Protein AF-A0A9R1VCV8-F1 (afdb_monomer)

Structure (mmCIF, N/CA/C/O backbone):
data_AF-A0A9R1VCV8-F1
#
_entry.id   AF-A0A9R1VCV8-F1
#
loop_
_atom_site.group_PDB
_atom_site.id
_atom_site.type_symbol
_atom_site.label_atom_id
_atom_site.label_alt_id
_atom_site.label_comp_id
_atom_site.label_asym_id
_atom_site.label_entity_id
_atom_site.label_seq_id
_atom_site.pdbx_PDB_ins_code
_atom_site.Cartn_x
_atom_site.Cartn_y
_atom_site.Cartn_z
_atom_site.occupancy
_atom_site.B_iso_or_equiv
_atom_site.auth_seq_id
_atom_site.auth_comp_id
_atom_site.auth_asym_id
_atom_site.auth_atom_id
_atom_site.pdbx_PDB_model_num
ATOM 1 N N . MET A 1 1 ? 5.427 50.989 7.960 1.00 38.41 1 MET A N 1
ATOM 2 C CA . MET A 1 1 ? 4.981 50.432 6.664 1.00 38.41 1 MET A CA 1
ATOM 3 C C . MET A 1 1 ? 5.977 49.372 6.230 1.00 38.41 1 MET A C 1
ATOM 5 O O . MET A 1 1 ? 7.083 49.727 5.855 1.00 38.41 1 MET A O 1
ATOM 9 N N . ALA A 1 2 ? 5.626 48.092 6.365 1.00 37.81 2 ALA A N 1
ATOM 10 C CA . ALA A 1 2 ? 6.413 46.984 5.818 1.00 37.81 2 ALA A CA 1
ATOM 11 C C . ALA A 1 2 ? 5.822 46.584 4.452 1.00 37.81 2 ALA A C 1
ATOM 13 O O . ALA A 1 2 ? 4.600 46.671 4.292 1.00 37.81 2 ALA A O 1
ATOM 14 N N . PRO A 1 3 ? 6.648 46.201 3.463 1.00 40.69 3 PRO A N 1
ATOM 15 C CA . PRO A 1 3 ? 6.182 45.957 2.110 1.00 40.69 3 PRO A CA 1
ATOM 16 C C . PRO A 1 3 ? 5.382 44.653 2.054 1.00 40.69 3 PRO A C 1
ATOM 18 O O . PRO A 1 3 ? 5.831 43.588 2.472 1.00 40.69 3 PRO A O 1
ATOM 21 N N . ILE A 1 4 ? 4.173 44.777 1.523 1.00 43.59 4 ILE A N 1
ATOM 22 C CA . ILE A 1 4 ? 3.282 43.699 1.097 1.00 43.59 4 ILE A CA 1
ATOM 23 C C . 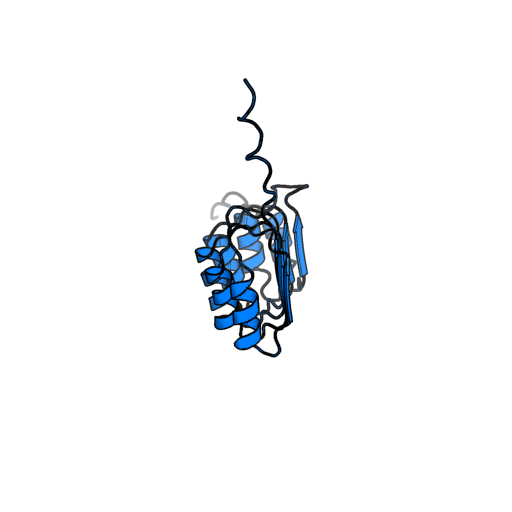ILE A 1 4 ? 3.983 42.938 -0.036 1.00 43.59 4 ILE A C 1
ATOM 25 O O . ILE A 1 4 ? 3.984 43.376 -1.185 1.00 43.59 4 ILE A O 1
ATOM 29 N N . GLY A 1 5 ? 4.641 41.830 0.313 1.00 41.41 5 GLY A N 1
ATOM 30 C CA . GLY A 1 5 ? 5.190 40.873 -0.649 1.00 41.41 5 GLY A CA 1
ATOM 31 C C . GLY A 1 5 ? 4.084 40.258 -1.518 1.00 41.41 5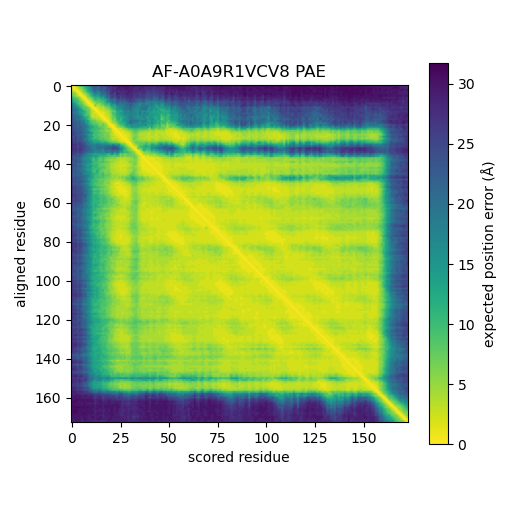 GLY A C 1
ATOM 32 O O . GLY A 1 5 ? 2.909 40.309 -1.140 1.00 41.41 5 GLY A O 1
ATOM 33 N N . PRO A 1 6 ? 4.433 39.698 -2.691 1.00 42.38 6 PRO A N 1
ATOM 34 C CA . PRO A 1 6 ? 3.457 39.252 -3.674 1.00 42.38 6 PRO A CA 1
ATOM 35 C C . PRO A 1 6 ? 2.526 38.229 -3.028 1.00 42.38 6 PRO A C 1
ATOM 37 O O . PRO A 1 6 ? 2.965 37.269 -2.395 1.00 42.38 6 PRO A O 1
ATOM 40 N N . SER A 1 7 ? 1.229 38.483 -3.163 1.00 51.28 7 SER A N 1
ATOM 41 C CA . SER A 1 7 ? 0.148 37.642 -2.671 1.00 51.28 7 SER A CA 1
ATOM 42 C C . SER A 1 7 ? 0.271 36.249 -3.284 1.00 51.28 7 SER A C 1
ATOM 44 O O . SER A 1 7 ? -0.194 35.985 -4.391 1.00 51.28 7 SER A O 1
ATOM 46 N N . TYR A 1 8 ? 0.933 35.354 -2.554 1.00 47.19 8 TYR A N 1
ATOM 47 C CA . TYR A 1 8 ? 1.049 33.942 -2.881 1.00 47.19 8 TYR A CA 1
ATOM 48 C C . TYR A 1 8 ? -0.352 33.337 -2.742 1.00 47.19 8 TYR A C 1
ATOM 50 O O . TYR A 1 8 ? -0.728 32.849 -1.681 1.00 47.19 8 TYR A O 1
ATOM 58 N N . ARG A 1 9 ? -1.186 33.449 -3.784 1.00 48.22 9 ARG A N 1
ATOM 59 C CA . ARG A 1 9 ? -2.422 32.668 -3.865 1.00 48.22 9 ARG A CA 1
ATOM 60 C C . ARG A 1 9 ? -1.984 31.210 -3.982 1.00 48.22 9 ARG A C 1
ATOM 62 O O . ARG A 1 9 ? -1.365 30.872 -4.994 1.00 48.22 9 ARG A O 1
ATOM 69 N N . PRO A 1 10 ? -2.258 30.352 -2.985 1.00 47.28 10 PRO A N 1
ATOM 70 C CA . PRO A 1 10 ? -1.931 28.943 -3.102 1.00 47.28 10 PRO A CA 1
ATOM 71 C C . PRO A 1 10 ? -2.639 28.375 -4.342 1.00 47.28 10 PRO A C 1
ATOM 73 O O . PRO A 1 10 ? -3.756 28.813 -4.649 1.00 47.28 10 PRO A O 1
ATOM 76 N N . PRO A 1 11 ? -2.034 27.417 -5.068 1.00 53.28 11 PRO A N 1
ATOM 77 C CA . PRO A 1 11 ? -2.712 26.735 -6.163 1.00 53.28 11 PRO A CA 1
ATOM 78 C C . PRO A 1 11 ? -4.079 26.237 -5.685 1.00 53.28 11 PRO A C 1
ATOM 80 O O . PRO A 1 11 ? -4.204 25.814 -4.536 1.00 53.28 11 PRO A O 1
ATOM 83 N N . LEU A 1 12 ? -5.099 26.256 -6.550 1.00 54.69 12 LEU A N 1
ATOM 84 C CA . LEU A 1 12 ? -6.482 25.902 -6.190 1.00 54.69 12 LEU A CA 1
ATOM 85 C C . LEU A 1 12 ? -6.570 24.576 -5.405 1.00 54.69 12 LEU A C 1
ATOM 87 O O . LEU A 1 12 ? -7.409 24.445 -4.525 1.00 54.69 12 LEU A O 1
ATOM 91 N N . VAL A 1 13 ? -5.660 23.629 -5.677 1.00 53.34 13 VAL A N 1
ATOM 92 C CA . VAL A 1 13 ? -5.546 22.334 -4.986 1.00 53.34 13 VAL A CA 1
ATOM 93 C C . VAL A 1 13 ? -5.200 22.453 -3.493 1.00 53.34 13 VAL A C 1
ATOM 95 O O . VAL A 1 13 ? -5.686 21.650 -2.705 1.00 53.34 13 VAL A O 1
ATOM 98 N N . VAL A 1 14 ? -4.414 23.457 -3.090 1.00 55.00 14 VAL A N 1
ATOM 99 C CA . VAL A 1 14 ? -4.031 23.719 -1.691 1.00 55.00 14 VAL A CA 1
ATOM 100 C C . VAL A 1 14 ? -5.195 24.359 -0.938 1.00 55.00 14 VAL A C 1
ATOM 102 O O . VAL A 1 14 ? -5.549 23.892 0.137 1.00 55.00 14 VAL A O 1
ATOM 105 N N . ALA A 1 15 ? -5.867 25.347 -1.538 1.00 54.25 15 ALA A N 1
ATOM 106 C CA . ALA A 1 15 ? -7.051 25.978 -0.942 1.00 54.25 15 ALA A CA 1
ATOM 107 C C . ALA A 1 15 ? -8.227 24.990 -0.787 1.00 54.25 15 ALA A C 1
ATOM 109 O O . ALA A 1 15 ? -8.966 25.024 0.199 1.00 54.25 15 ALA A O 1
ATOM 110 N N . ILE A 1 16 ? -8.362 24.077 -1.756 1.00 57.59 16 ILE A N 1
ATOM 111 C CA . ILE A 1 16 ? -9.222 22.892 -1.699 1.00 57.59 16 ILE A CA 1
ATOM 112 C C . ILE A 1 16 ? -8.775 22.039 -0.504 1.00 57.59 16 ILE A C 1
ATOM 114 O O . ILE A 1 16 ? -9.558 21.907 0.432 1.00 57.59 16 ILE A O 1
ATOM 118 N N . ALA A 1 17 ? -7.522 21.562 -0.457 1.00 56.91 17 ALA A N 1
ATOM 119 C CA . ALA A 1 17 ? -6.978 20.720 0.622 1.00 56.91 17 ALA A CA 1
ATOM 120 C C . ALA A 1 17 ? -7.214 21.283 2.040 1.00 56.91 17 ALA A C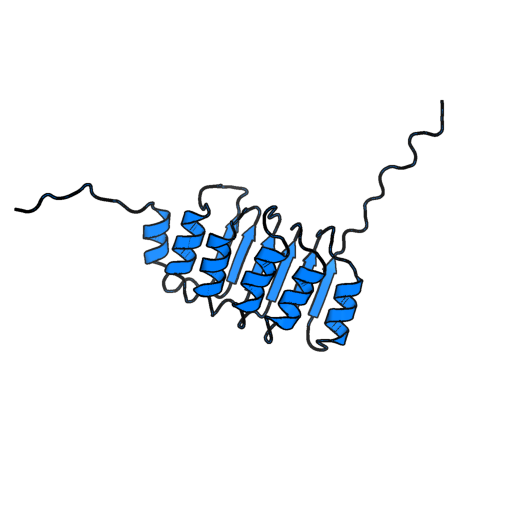 1
ATOM 122 O O . ALA A 1 17 ? -7.597 20.530 2.935 1.00 56.91 17 ALA A O 1
ATOM 123 N N . GLU A 1 18 ? -7.079 22.595 2.240 1.00 56.81 18 GLU A N 1
ATOM 124 C CA . GLU A 1 18 ? -7.323 23.267 3.525 1.00 56.81 18 GLU A CA 1
ATOM 125 C C . GLU A 1 18 ? -8.773 23.138 4.036 1.00 56.81 18 GLU A C 1
ATOM 127 O O . GLU A 1 18 ? -9.005 23.134 5.250 1.00 56.81 18 GLU A O 1
ATOM 132 N N . HIS A 1 19 ? -9.746 22.955 3.136 1.00 55.38 19 HIS A N 1
ATOM 133 C CA . HIS A 1 19 ? -11.162 22.748 3.463 1.00 55.38 19 HIS A CA 1
ATOM 134 C C . HIS A 1 19 ? -11.541 21.263 3.658 1.00 55.38 19 HIS A C 1
ATOM 136 O O . HIS A 1 19 ? -12.653 20.961 4.092 1.00 55.38 19 HIS A O 1
ATOM 142 N N . TYR A 1 20 ? -10.620 20.318 3.426 1.00 59.78 20 TYR A N 1
ATOM 143 C CA . TYR A 1 20 ? -10.860 18.865 3.493 1.00 59.78 20 TYR A CA 1
ATOM 144 C C . TYR A 1 20 ? -10.488 18.213 4.834 1.00 59.78 20 TYR A C 1
ATOM 146 O O . TYR A 1 20 ? -10.181 17.022 4.889 1.00 59.78 20 TYR A O 1
ATOM 154 N N . LYS A 1 21 ? -10.610 18.930 5.960 1.00 61.38 21 LYS A N 1
ATOM 155 C CA . LYS A 1 21 ? -10.357 18.375 7.315 1.00 61.38 21 LYS A CA 1
ATOM 156 C C . LYS A 1 21 ? -11.205 17.134 7.657 1.00 61.38 21 LYS A C 1
ATOM 158 O O . LYS A 1 21 ? -10.852 16.355 8.546 1.00 61.38 21 LYS A O 1
ATOM 163 N N . TYR A 1 22 ? -12.308 16.936 6.933 1.00 64.81 22 TYR A N 1
ATOM 164 C CA . TYR A 1 22 ? -13.233 15.809 7.077 1.00 64.81 22 TYR A CA 1
ATOM 165 C C . TYR A 1 22 ? -13.176 14.812 5.916 1.00 64.81 22 TYR A C 1
ATOM 167 O O . TYR A 1 22 ? -14.007 13.904 5.845 1.00 64.81 22 TYR A O 1
ATOM 175 N N . LEU A 1 23 ? -12.230 14.964 4.987 1.00 70.88 23 LEU A N 1
ATOM 176 C CA . LEU A 1 23 ? -12.127 14.071 3.845 1.00 70.88 23 LEU A CA 1
ATOM 177 C C . LEU A 1 23 ? -11.682 12.690 4.314 1.00 70.88 23 LEU A C 1
ATOM 179 O O . LEU A 1 23 ? -10.560 12.480 4.764 1.00 70.88 23 LEU A O 1
ATOM 183 N N . ARG A 1 24 ? -12.610 11.744 4.207 1.00 84.69 24 ARG A N 1
ATOM 184 C CA . ARG A 1 24 ? -12.386 10.341 4.561 1.00 84.69 24 ARG A CA 1
ATOM 185 C C . ARG A 1 24 ? -12.064 9.490 3.348 1.00 84.69 24 ARG A C 1
ATOM 187 O O . ARG A 1 24 ? -11.432 8.455 3.501 1.00 84.69 24 ARG A O 1
ATOM 194 N N . LYS A 1 25 ? -12.514 9.890 2.163 1.00 87.62 25 LYS A N 1
ATOM 195 C CA . LYS A 1 25 ? -12.345 9.117 0.937 1.00 87.62 25 LYS A CA 1
ATOM 196 C C . LYS A 1 25 ? -11.902 10.031 -0.183 1.00 87.62 25 LYS A C 1
ATOM 198 O O . LYS A 1 25 ? -12.537 11.057 -0.404 1.00 87.62 25 LYS A O 1
ATOM 203 N N . LEU A 1 26 ? -10.852 9.638 -0.883 1.00 86.62 26 LEU A N 1
ATOM 204 C CA . LEU A 1 26 ? -10.310 10.379 -2.003 1.00 86.62 26 LEU A CA 1
ATOM 205 C C . LEU A 1 26 ? -9.986 9.426 -3.141 1.00 86.62 26 LEU A C 1
ATOM 207 O O . LEU A 1 26 ? -9.183 8.508 -2.983 1.00 86.62 26 LEU A O 1
ATOM 211 N N . HIS A 1 27 ? -10.610 9.660 -4.289 1.00 86.69 27 HIS A N 1
ATOM 212 C CA . HIS A 1 27 ? -10.346 8.926 -5.519 1.00 86.69 27 HIS A CA 1
ATOM 213 C C . HIS A 1 27 ? -9.782 9.901 -6.550 1.00 86.69 27 HIS A C 1
ATOM 215 O O . HIS A 1 27 ? -10.417 10.908 -6.857 1.00 86.69 27 HIS A O 1
ATOM 221 N N . ILE A 1 28 ? -8.588 9.610 -7.061 1.00 84.25 28 ILE A N 1
ATOM 222 C CA . ILE A 1 28 ? -7.904 10.397 -8.088 1.00 84.25 28 ILE A CA 1
ATOM 223 C C . ILE A 1 28 ? -7.715 9.503 -9.311 1.00 84.25 28 ILE A C 1
ATOM 225 O O . ILE A 1 28 ? -7.110 8.435 -9.219 1.00 84.25 28 ILE A O 1
ATOM 229 N N . ASP A 1 29 ? -8.227 9.960 -10.451 1.00 84.06 29 ASP A N 1
ATOM 230 C CA . ASP A 1 29 ? -8.096 9.292 -11.743 1.00 84.06 29 ASP A CA 1
ATOM 231 C C . ASP A 1 29 ? -7.332 10.184 -12.729 1.00 84.06 29 ASP A C 1
ATOM 233 O O . ASP A 1 29 ? -7.822 11.226 -13.177 1.00 84.06 29 ASP A O 1
ATOM 237 N N . GLY A 1 30 ? -6.123 9.749 -13.076 1.00 74.00 30 GLY A N 1
ATOM 238 C CA . GLY A 1 30 ? -5.227 10.407 -14.018 1.00 74.00 30 GLY A CA 1
ATOM 239 C C . GLY A 1 30 ? -5.691 10.342 -15.474 1.00 74.00 30 GLY A C 1
ATOM 240 O O . GLY A 1 30 ? -5.102 11.016 -16.313 1.00 74.00 30 GLY A O 1
ATOM 241 N N . TRP A 1 31 ? -6.759 9.597 -15.812 1.00 65.69 31 TRP A N 1
ATOM 242 C CA . TRP A 1 31 ? -7.303 9.566 -17.179 1.00 65.69 31 TRP A CA 1
ATOM 243 C C . TRP A 1 31 ? -7.793 10.942 -17.641 1.00 65.69 31 TRP A C 1
ATOM 245 O O . TRP A 1 31 ? -7.647 11.286 -18.812 1.00 65.69 31 TRP A O 1
ATOM 255 N N . ARG A 1 32 ? -8.399 11.728 -16.743 1.00 53.50 32 ARG A N 1
ATOM 256 C CA . ARG A 1 32 ? -9.052 12.993 -17.116 1.00 53.50 32 ARG A CA 1
ATOM 257 C C . ARG A 1 32 ? -8.203 14.225 -16.847 1.00 53.50 32 ARG A C 1
ATOM 259 O O . ARG A 1 32 ? -8.364 15.220 -17.548 1.00 53.50 32 ARG A O 1
ATOM 266 N N . THR A 1 33 ? -7.309 14.184 -15.862 1.00 52.69 33 THR A N 1
ATOM 267 C CA . THR A 1 33 ? -6.482 15.335 -15.502 1.00 52.69 33 THR A CA 1
ATOM 268 C C . THR A 1 33 ? -5.186 14.895 -14.820 1.00 52.69 33 THR A C 1
ATOM 270 O O . THR A 1 33 ? -5.178 14.481 -13.667 1.00 52.69 33 THR A O 1
ATOM 273 N N . ASN A 1 34 ? -4.046 15.142 -15.463 1.00 53.62 34 ASN A N 1
ATOM 274 C CA . ASN A 1 34 ? -2.737 15.151 -14.797 1.00 53.62 34 ASN A CA 1
ATOM 275 C C . ASN A 1 34 ? -2.566 16.404 -13.895 1.00 53.62 34 ASN A C 1
ATOM 277 O O . ASN A 1 34 ? -1.486 16.974 -13.795 1.00 53.62 34 ASN A O 1
ATOM 281 N N . ARG A 1 35 ? -3.665 16.928 -13.318 1.00 58.97 35 ARG A N 1
ATOM 282 C CA . ARG A 1 35 ? -3.673 18.206 -12.578 1.00 58.97 35 ARG A CA 1
ATOM 283 C C . ARG A 1 35 ? -3.331 18.039 -11.101 1.00 58.97 35 ARG A C 1
ATOM 285 O O . ARG A 1 35 ? -2.851 18.990 -10.497 1.00 58.97 35 ARG A O 1
ATOM 292 N N . ILE A 1 36 ? -3.574 16.866 -10.514 1.00 67.12 36 ILE A N 1
ATOM 293 C CA . ILE A 1 36 ? -3.143 16.568 -9.143 1.00 67.12 36 ILE A CA 1
ATOM 294 C C . ILE A 1 36 ? -1.803 15.837 -9.237 1.00 67.12 36 ILE A C 1
ATOM 296 O O . ILE A 1 36 ? -1.743 14.613 -9.215 1.00 67.12 36 ILE A O 1
ATOM 300 N N . GLY A 1 37 ? -0.732 16.612 -9.416 1.00 76.88 37 GLY A N 1
ATOM 301 C CA . GLY A 1 37 ? 0.639 16.104 -9.374 1.00 76.88 37 GLY A CA 1
ATOM 302 C C . GLY A 1 37 ? 1.100 15.786 -7.946 1.00 76.88 37 GLY A C 1
ATOM 303 O O . GLY A 1 37 ? 0.337 15.883 -6.982 1.00 76.88 37 GLY A O 1
ATOM 304 N N . ASN A 1 38 ? 2.387 15.471 -7.797 1.00 84.25 38 ASN A N 1
ATOM 305 C CA . ASN A 1 38 ? 3.015 15.155 -6.506 1.00 84.25 38 ASN A CA 1
ATOM 306 C C . ASN A 1 38 ? 2.833 16.256 -5.446 1.00 84.25 38 ASN A C 1
ATOM 308 O O . ASN A 1 38 ? 2.660 15.963 -4.262 1.00 84.25 38 ASN A O 1
ATOM 312 N N . GLU A 1 39 ? 2.812 17.522 -5.867 1.00 83.25 39 GLU A N 1
ATOM 313 C CA . GLU A 1 39 ? 2.536 18.665 -4.989 1.00 83.25 39 GLU A CA 1
ATOM 314 C C . GLU A 1 39 ? 1.113 18.616 -4.422 1.00 83.25 39 GLU A C 1
ATOM 316 O O . GLU A 1 39 ? 0.909 18.827 -3.227 1.00 83.25 39 GLU A O 1
ATOM 321 N N . GLY A 1 40 ? 0.134 18.265 -5.261 1.00 83.50 40 GLY A N 1
ATOM 322 C CA . GLY A 1 40 ? -1.255 18.091 -4.849 1.00 83.50 40 GLY A CA 1
ATOM 323 C C . GLY A 1 40 ? -1.412 16.930 -3.870 1.00 83.50 40 GLY A C 1
ATOM 324 O O . GLY A 1 40 ? -2.037 17.098 -2.826 1.00 83.50 40 GLY A O 1
ATOM 325 N N . LEU A 1 41 ? -0.784 15.783 -4.153 1.00 86.50 41 LEU A N 1
ATOM 326 C CA . LEU A 1 41 ? -0.760 14.635 -3.237 1.00 86.50 41 LEU A CA 1
ATOM 327 C C . LEU A 1 41 ? -0.131 14.990 -1.884 1.00 86.50 41 LEU A C 1
ATOM 329 O O . LEU A 1 41 ? -0.675 14.644 -0.837 1.00 86.50 41 LEU A O 1
ATOM 333 N N . THR A 1 42 ? 0.971 15.740 -1.897 1.00 87.75 42 THR A N 1
ATOM 334 C CA . THR A 1 42 ? 1.644 16.202 -0.675 1.00 87.75 42 THR A CA 1
ATOM 335 C C . THR A 1 42 ? 0.770 17.179 0.112 1.00 87.75 42 THR A C 1
ATOM 337 O O . THR A 1 42 ? 0.692 17.086 1.337 1.00 87.75 42 THR A O 1
ATOM 340 N N . ALA A 1 43 ? 0.075 18.100 -0.563 1.00 85.31 43 ALA A N 1
ATOM 341 C CA . ALA A 1 43 ? -0.863 19.015 0.084 1.00 85.31 43 ALA A CA 1
ATOM 342 C C . ALA A 1 43 ? -2.038 18.253 0.715 1.00 85.31 43 ALA A C 1
A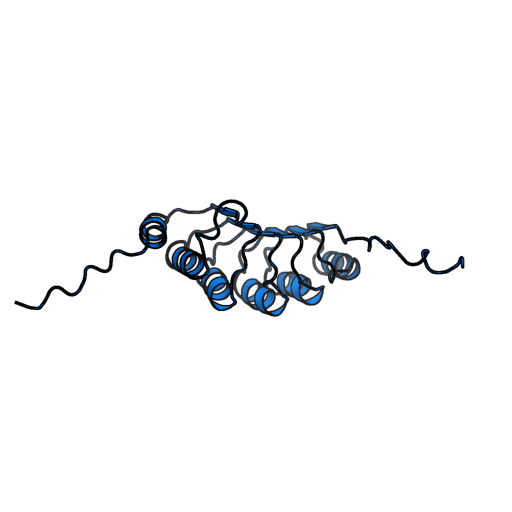TOM 344 O O . ALA A 1 43 ? -2.364 18.464 1.882 1.00 85.31 43 ALA A O 1
ATOM 345 N N . ILE A 1 44 ? -2.627 17.305 -0.019 1.00 83.75 44 ILE A N 1
ATOM 346 C CA . ILE A 1 44 ? -3.685 16.427 0.492 1.00 83.75 44 ILE A CA 1
ATOM 347 C C . ILE A 1 44 ? -3.206 15.698 1.744 1.00 83.75 44 ILE A C 1
ATOM 349 O O . ILE A 1 44 ? -3.910 15.726 2.752 1.00 83.75 44 ILE A O 1
ATOM 353 N N . ALA A 1 45 ? -2.016 15.096 1.707 1.00 87.38 45 ALA A N 1
ATOM 354 C CA . ALA A 1 45 ? -1.452 14.389 2.849 1.00 87.38 45 ALA A CA 1
ATOM 355 C C . ALA A 1 45 ? -1.343 15.292 4.086 1.00 87.38 45 ALA A C 1
ATOM 357 O O . ALA A 1 45 ? -1.764 14.899 5.170 1.00 87.38 45 ALA A O 1
ATOM 358 N N . LYS A 1 46 ? -0.855 16.528 3.918 1.00 85.69 46 LYS A N 1
ATOM 359 C CA . LYS A 1 46 ? -0.691 17.495 5.017 1.00 85.69 46 LYS A CA 1
ATOM 360 C C . LYS A 1 46 ? -2.013 17.944 5.644 1.00 85.69 46 LYS A C 1
ATOM 362 O O . LYS A 1 46 ? -2.053 18.199 6.844 1.00 85.69 46 LYS A O 1
ATOM 367 N N . HIS A 1 47 ? -3.088 18.048 4.863 1.00 82.38 47 HIS A N 1
ATOM 368 C CA . HIS A 1 47 ? -4.366 18.588 5.346 1.00 82.38 47 HIS A CA 1
ATOM 369 C C . HIS A 1 47 ? -5.441 17.519 5.631 1.00 82.38 47 HIS A C 1
ATOM 371 O O . HIS A 1 47 ? -6.424 17.808 6.315 1.00 82.38 47 HIS A O 1
ATOM 377 N N . SER A 1 48 ? -5.247 16.275 5.177 1.00 80.00 48 SER A N 1
ATOM 378 C CA . SER A 1 48 ? -6.242 15.189 5.239 1.00 80.00 48 SER A CA 1
ATOM 379 C C . SER A 1 48 ? -5.843 14.070 6.213 1.00 80.00 48 SER A C 1
ATOM 381 O O . SER A 1 48 ? -5.818 12.891 5.862 1.00 80.00 48 SER A O 1
ATOM 383 N N . ALA A 1 49 ? -5.571 14.411 7.476 1.00 82.19 49 ALA A N 1
ATOM 384 C CA . ALA A 1 49 ? -5.186 13.429 8.506 1.00 82.19 49 ALA A CA 1
ATOM 385 C C . ALA A 1 49 ? -6.288 12.392 8.833 1.00 82.19 49 ALA A C 1
ATOM 387 O O . ALA A 1 49 ? -6.021 11.334 9.402 1.00 82.19 49 ALA A O 1
ATOM 388 N N . ASN A 1 50 ? -7.543 12.681 8.469 1.00 85.44 50 ASN A N 1
ATOM 389 C CA . ASN A 1 50 ? -8.686 11.783 8.656 1.00 85.44 50 ASN A CA 1
ATOM 390 C C . ASN A 1 50 ? -8.982 10.892 7.438 1.00 85.44 50 ASN A C 1
ATOM 392 O O . ASN A 1 50 ? -10.034 10.246 7.403 1.00 85.44 50 ASN A O 1
ATOM 396 N N . LEU A 1 51 ? -8.079 10.847 6.454 1.00 88.62 51 LEU A N 1
ATOM 397 C CA . LEU A 1 51 ? -8.253 10.028 5.263 1.00 88.62 51 LEU A CA 1
ATOM 398 C C . LEU A 1 51 ? -8.269 8.539 5.630 1.00 88.62 51 LEU A C 1
ATOM 400 O O . LEU A 1 51 ? -7.366 8.033 6.288 1.00 88.62 51 LEU A O 1
ATOM 404 N N . GLN A 1 52 ? -9.317 7.848 5.192 1.00 93.06 52 GLN A N 1
ATOM 405 C CA . GLN A 1 52 ? -9.557 6.422 5.426 1.00 93.06 52 GLN A CA 1
ATOM 406 C C . GLN A 1 52 ? -9.492 5.607 4.139 1.00 93.06 52 GLN A C 1
ATOM 408 O O . GLN A 1 52 ? -9.234 4.410 4.190 1.00 93.06 52 GLN A O 1
ATOM 413 N N . GLU A 1 53 ? -9.733 6.225 2.988 1.00 93.56 53 GLU A N 1
ATOM 414 C CA . GLU A 1 53 ? -9.719 5.565 1.692 1.00 93.56 53 GLU A CA 1
ATOM 415 C C . GLU A 1 53 ? -9.007 6.440 0.668 1.00 93.56 53 GLU A C 1
ATOM 417 O O . GLU A 1 53 ? -9.432 7.565 0.410 1.00 93.56 53 GLU A O 1
ATOM 422 N N . LEU A 1 54 ? -7.944 5.903 0.077 1.00 92.31 54 LEU A N 1
ATOM 423 C CA . LEU A 1 54 ? -7.201 6.530 -1.004 1.00 92.31 54 LEU A CA 1
ATOM 424 C C . LEU A 1 54 ? -7.197 5.599 -2.211 1.00 92.31 54 LEU A C 1
ATOM 426 O O . LEU A 1 54 ? -6.783 4.444 -2.117 1.00 92.31 54 LEU A O 1
ATOM 430 N N . VAL A 1 55 ? -7.645 6.115 -3.348 1.00 91.19 55 VAL A N 1
ATOM 431 C CA . VAL A 1 55 ? -7.626 5.411 -4.628 1.00 91.19 55 VAL A CA 1
ATOM 432 C C . VAL A 1 55 ? -6.864 6.266 -5.628 1.00 91.19 55 VAL A C 1
ATOM 434 O O . VAL A 1 55 ? -7.276 7.385 -5.919 1.00 91.19 55 VAL A O 1
ATOM 437 N N . LEU A 1 56 ? -5.762 5.729 -6.146 1.00 90.44 56 LEU A N 1
ATOM 438 C CA . LEU A 1 56 ? -4.935 6.341 -7.179 1.00 90.44 56 LEU A CA 1
ATOM 439 C C . LEU A 1 56 ? -5.012 5.481 -8.442 1.00 90.44 56 LEU A C 1
ATOM 441 O O . LEU A 1 56 ? -4.606 4.318 -8.433 1.00 90.44 56 LEU A O 1
ATOM 445 N N . ILE A 1 57 ? -5.552 6.041 -9.522 1.00 89.88 57 ILE A N 1
ATOM 446 C CA . ILE A 1 57 ? -5.706 5.365 -10.813 1.00 89.88 57 ILE A CA 1
ATOM 447 C C . ILE A 1 57 ? -4.913 6.143 -11.856 1.00 89.88 57 ILE A C 1
ATOM 449 O O . ILE A 1 57 ? -5.202 7.308 -12.099 1.00 89.88 57 ILE A O 1
ATOM 453 N N . ARG A 1 58 ? -3.921 5.502 -12.478 1.00 86.44 58 ARG A N 1
ATOM 454 C CA . ARG A 1 58 ? -3.013 6.090 -13.477 1.00 86.44 58 ARG A CA 1
ATOM 455 C C . ARG A 1 58 ? -2.363 7.391 -13.011 1.00 86.44 58 ARG A C 1
ATOM 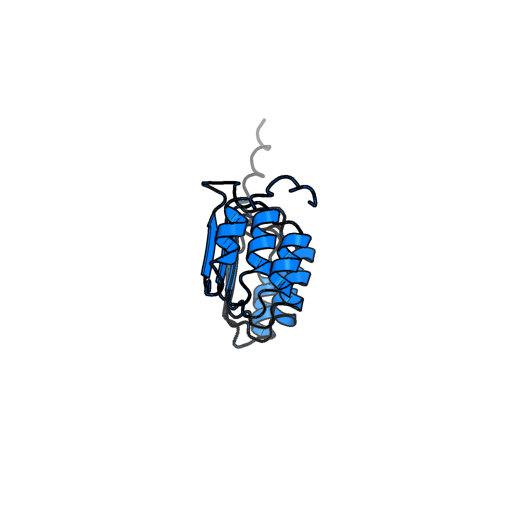457 O O . ARG A 1 58 ? -2.262 8.358 -13.758 1.00 86.44 58 ARG A O 1
ATOM 464 N N . VAL A 1 59 ? -1.957 7.397 -11.745 1.00 86.19 59 VAL A N 1
ATOM 465 C CA . VAL A 1 59 ? -1.167 8.459 -11.121 1.00 86.19 59 VAL A CA 1
ATOM 466 C C . VAL A 1 59 ? 0.208 7.881 -10.821 1.00 86.19 59 VAL A C 1
ATOM 468 O O . VAL A 1 59 ? 0.299 6.750 -10.344 1.00 86.19 59 VAL A O 1
ATOM 471 N N . ASN A 1 60 ? 1.256 8.663 -11.065 1.00 87.38 60 ASN A N 1
ATOM 472 C CA . ASN A 1 60 ? 2.647 8.289 -10.814 1.00 87.38 60 ASN A CA 1
ATOM 473 C C . ASN A 1 60 ? 3.197 9.111 -9.636 1.00 87.38 60 ASN A C 1
ATOM 475 O O . ASN A 1 60 ? 3.850 10.137 -9.857 1.00 87.38 60 ASN A O 1
ATOM 479 N N . PRO A 1 61 ? 2.862 8.734 -8.386 1.00 86.88 61 PRO A N 1
ATOM 480 C CA . PRO A 1 61 ? 3.377 9.417 -7.215 1.00 86.88 61 PRO A CA 1
ATOM 481 C C . PRO A 1 61 ? 4.875 9.130 -7.056 1.00 86.88 61 PRO A C 1
ATOM 483 O O . PRO A 1 61 ? 5.333 8.012 -7.293 1.00 86.88 61 PRO A O 1
ATOM 486 N N . ASN A 1 62 ? 5.641 10.137 -6.647 1.00 88.50 62 ASN A N 1
ATOM 487 C CA . ASN A 1 62 ? 7.036 9.961 -6.251 1.00 88.50 62 ASN A CA 1
ATOM 488 C C . ASN A 1 62 ? 7.143 9.515 -4.782 1.00 88.50 62 ASN A C 1
ATOM 490 O O . ASN A 1 62 ? 6.188 9.648 -4.007 1.00 88.50 62 ASN A O 1
ATOM 494 N N . SER A 1 63 ? 8.326 9.045 -4.387 1.00 88.00 63 SER A N 1
ATOM 495 C CA . SER A 1 63 ? 8.618 8.585 -3.024 1.00 88.00 63 SER A CA 1
ATOM 496 C C . SER A 1 63 ? 8.252 9.616 -1.950 1.00 88.00 63 SER A C 1
ATOM 498 O O . SER A 1 63 ? 7.588 9.272 -0.978 1.00 88.00 63 SER A O 1
ATOM 500 N N . ALA A 1 64 ? 8.577 10.896 -2.161 1.00 89.75 64 ALA A N 1
ATOM 501 C CA . ALA A 1 64 ? 8.267 11.971 -1.215 1.00 89.75 64 ALA A CA 1
ATOM 502 C C . ALA A 1 64 ? 6.754 12.154 -0.983 1.00 89.75 64 ALA A C 1
ATOM 504 O O . ALA A 1 64 ? 6.309 12.348 0.149 1.00 89.75 64 ALA A O 1
ATOM 505 N N . SER A 1 65 ? 5.943 12.079 -2.042 1.00 89.69 65 SER A N 1
ATOM 506 C CA . SER A 1 65 ? 4.488 12.222 -1.935 1.00 89.69 65 SER A CA 1
ATOM 507 C C . SER A 1 65 ? 3.839 11.020 -1.244 1.00 89.69 65 SER A C 1
ATOM 509 O O . SER A 1 65 ? 2.964 11.200 -0.395 1.00 89.69 65 SER A O 1
ATOM 511 N N . LEU A 1 66 ? 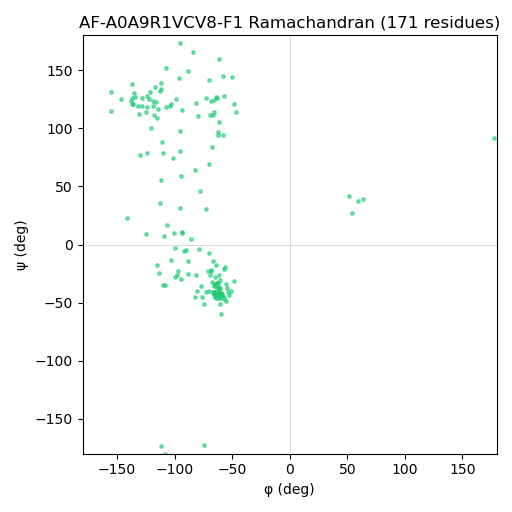4.303 9.801 -1.543 1.00 90.69 66 LEU A N 1
ATOM 512 C CA . LEU A 1 66 ? 3.856 8.584 -0.865 1.00 90.69 66 LEU A CA 1
ATOM 513 C C . LEU A 1 66 ? 4.263 8.585 0.600 1.00 90.69 66 LEU A C 1
ATOM 515 O O . LEU A 1 66 ? 3.450 8.253 1.458 1.00 90.69 66 LEU A O 1
ATOM 519 N N . GLU A 1 67 ? 5.484 9.020 0.900 1.00 90.94 67 GLU A N 1
ATOM 520 C CA . GLU A 1 67 ? 5.957 9.148 2.268 1.00 90.94 67 GLU A CA 1
ATOM 521 C C . GLU A 1 67 ? 5.126 10.165 3.054 1.00 90.94 67 GLU A C 1
ATOM 523 O O . GLU A 1 67 ? 4.756 9.905 4.202 1.00 90.94 67 GLU A O 1
ATOM 528 N N . ALA A 1 68 ? 4.782 11.300 2.440 1.00 91.88 68 ALA A N 1
ATOM 529 C CA . ALA A 1 68 ? 3.905 12.283 3.056 1.00 91.88 68 ALA A CA 1
ATOM 530 C C . ALA A 1 68 ? 2.530 11.674 3.368 1.00 91.88 68 ALA A C 1
ATOM 532 O O . ALA A 1 68 ? 2.036 11.849 4.483 1.00 91.88 68 ALA A O 1
ATOM 533 N N . ILE A 1 69 ? 1.930 10.931 2.429 1.00 90.88 69 ILE A N 1
ATOM 534 C CA . ILE A 1 69 ? 0.653 10.229 2.642 1.00 90.88 69 ILE A CA 1
ATOM 535 C C . ILE A 1 69 ? 0.791 9.219 3.783 1.00 90.88 69 ILE A C 1
ATOM 537 O O . ILE A 1 69 ? 0.009 9.255 4.729 1.00 90.88 69 ILE A O 1
ATOM 541 N N . ALA A 1 70 ? 1.804 8.359 3.732 1.00 91.19 70 ALA A N 1
ATOM 542 C CA . ALA A 1 70 ? 2.018 7.306 4.715 1.00 91.19 70 ALA A CA 1
ATOM 543 C C . ALA A 1 70 ? 2.285 7.863 6.122 1.00 91.19 70 ALA A C 1
ATOM 545 O O . ALA A 1 70 ? 1.869 7.271 7.111 1.00 91.19 70 ALA A O 1
ATOM 546 N N . THR A 1 71 ? 2.937 9.026 6.217 1.00 91.38 71 THR A N 1
ATOM 547 C CA . THR A 1 71 ? 3.264 9.682 7.491 1.00 91.38 71 THR A CA 1
ATOM 548 C C . THR A 1 71 ? 2.072 10.444 8.074 1.00 91.38 71 THR A C 1
ATOM 550 O O . THR A 1 71 ? 1.847 10.384 9.280 1.00 91.38 71 THR A O 1
ATOM 553 N N . ASN A 1 72 ? 1.280 11.137 7.251 1.00 90.25 72 ASN A N 1
ATOM 554 C CA . ASN A 1 72 ? 0.202 12.002 7.745 1.00 90.25 72 ASN A CA 1
ATOM 555 C C . ASN A 1 72 ? -1.172 11.307 7.799 1.00 90.25 72 ASN A C 1
ATOM 557 O O . ASN A 1 72 ? -1.994 11.624 8.660 1.00 90.25 72 ASN A O 1
ATOM 561 N N . CYS A 1 73 ? -1.442 10.337 6.922 1.00 90.56 73 CYS A N 1
ATOM 562 C CA . CYS A 1 73 ? -2.729 9.642 6.833 1.00 90.56 73 CYS A CA 1
ATOM 563 C C . CYS A 1 73 ? -2.735 8.338 7.653 1.00 90.56 73 CYS A C 1
ATOM 565 O O . CYS A 1 73 ? -2.999 7.256 7.134 1.00 90.56 73 CYS A O 1
ATOM 567 N N . GLN A 1 74 ? -2.494 8.432 8.964 1.00 91.00 74 GLN A N 1
ATOM 568 C CA . GLN A 1 74 ? -2.405 7.267 9.868 1.00 91.00 74 GLN A CA 1
ATOM 569 C C . GLN A 1 74 ? -3.726 6.500 10.058 1.00 91.00 74 GLN A C 1
ATOM 571 O O . GLN A 1 74 ? -3.738 5.382 10.566 1.00 91.00 74 GLN A O 1
ATOM 576 N N . LYS A 1 75 ? -4.856 7.088 9.647 1.00 91.69 75 LYS A N 1
ATOM 577 C CA . LYS A 1 75 ? -6.189 6.464 9.696 1.00 91.69 75 LYS A CA 1
ATOM 578 C C . LYS A 1 75 ? -6.570 5.754 8.394 1.00 91.69 75 LYS A C 1
ATOM 580 O O . LYS A 1 75 ? -7.730 5.371 8.238 1.00 91.69 75 LYS A O 1
ATOM 585 N N . LEU A 1 76 ? -5.629 5.598 7.460 1.00 93.88 76 LEU A N 1
ATOM 586 C CA . LEU A 1 76 ? -5.895 5.003 6.159 1.00 93.88 76 LEU A CA 1
ATOM 587 C C . LEU A 1 76 ? -6.243 3.519 6.309 1.00 93.88 76 LEU A C 1
ATOM 589 O O . LEU A 1 76 ? -5.397 2.694 6.631 1.00 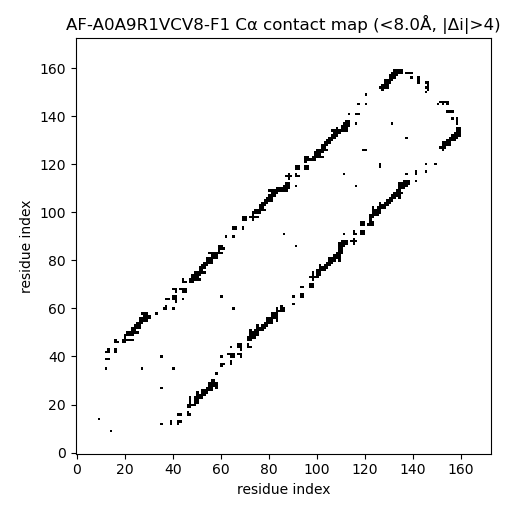93.88 76 LEU A O 1
ATOM 593 N N . GLU A 1 77 ? -7.501 3.175 6.043 1.00 95.81 77 GLU A N 1
ATOM 594 C CA . GLU A 1 77 ? -8.009 1.805 6.122 1.00 95.81 77 GLU A CA 1
ATOM 595 C C . GLU A 1 77 ? -8.034 1.111 4.759 1.00 95.81 77 GLU A C 1
ATOM 597 O O . GLU A 1 77 ? -8.076 -0.120 4.681 1.00 95.81 77 GLU A O 1
ATOM 602 N N . ARG A 1 78 ? -8.072 1.881 3.671 1.00 96.00 78 ARG A N 1
ATOM 603 C CA . ARG A 1 78 ? -8.214 1.369 2.311 1.00 96.00 78 ARG A CA 1
ATOM 604 C C . ARG A 1 78 ? -7.273 2.088 1.364 1.00 96.00 78 ARG A C 1
ATOM 606 O O . ARG A 1 78 ? -7.333 3.308 1.241 1.00 96.00 78 ARG A O 1
ATOM 613 N N . LEU A 1 79 ? -6.470 1.313 0.651 1.00 95.62 79 LEU A N 1
ATOM 614 C CA . LEU A 1 79 ? -5.548 1.813 -0.355 1.00 95.62 79 LEU A CA 1
ATOM 615 C C . LEU A 1 79 ? -5.769 1.050 -1.656 1.00 95.62 79 LEU A C 1
ATOM 617 O O . LEU A 1 79 ? -5.732 -0.182 -1.670 1.00 95.62 79 LEU A O 1
ATOM 621 N N . ALA A 1 80 ? -6.006 1.779 -2.742 1.00 94.62 80 ALA A N 1
ATOM 622 C CA . ALA A 1 80 ? -6.018 1.218 -4.080 1.00 94.62 80 ALA A CA 1
ATOM 623 C C . ALA A 1 80 ? -5.029 1.950 -4.989 1.00 94.62 80 ALA A C 1
ATOM 625 O O . ALA A 1 80 ? -5.083 3.171 -5.111 1.00 94.62 80 ALA A O 1
ATOM 626 N N . LEU A 1 81 ? -4.157 1.187 -5.639 1.00 93.06 81 LEU A N 1
ATOM 627 C CA . LEU A 1 81 ? -3.116 1.662 -6.545 1.00 93.06 81 LEU A CA 1
ATOM 628 C C . LEU A 1 81 ? -3.315 0.943 -7.877 1.00 93.06 81 LEU A C 1
ATOM 630 O O . LEU A 1 81 ? -3.238 -0.283 -7.934 1.00 93.06 81 LEU A O 1
ATOM 634 N N . CYS A 1 82 ? -3.659 1.672 -8.933 1.00 91.94 82 CYS A N 1
ATOM 635 C CA . CYS A 1 82 ? -4.039 1.076 -10.209 1.00 91.94 82 CYS A CA 1
ATOM 636 C C . CYS A 1 82 ? -3.307 1.742 -11.373 1.00 91.94 82 CYS A C 1
ATOM 638 O O . CYS A 1 82 ? -3.541 2.914 -11.640 1.00 91.94 82 CYS A O 1
ATOM 640 N N . GLY A 1 83 ? -2.508 0.985 -12.123 1.00 88.44 83 GLY A N 1
ATOM 641 C CA . GLY A 1 83 ? -1.811 1.453 -13.320 1.00 88.44 83 GLY A CA 1
ATOM 642 C C . GLY A 1 83 ? -0.795 2.544 -13.010 1.00 88.44 83 GLY A C 1
ATOM 643 O O . GLY A 1 83 ? -0.746 3.532 -13.735 1.00 88.44 83 GLY A O 1
ATOM 644 N N . SER A 1 84 ? -0.085 2.411 -11.889 1.00 88.25 84 SER A N 1
ATOM 645 C CA . SER A 1 84 ? 0.994 3.318 -11.511 1.00 88.25 84 SER A CA 1
ATOM 646 C C . SER A 1 84 ? 2.325 2.684 -11.881 1.00 88.25 84 SER A C 1
ATOM 648 O O . SER A 1 84 ? 2.605 1.562 -11.466 1.00 88.25 84 SER A O 1
ATOM 650 N N . GLU A 1 85 ? 3.135 3.392 -12.658 1.00 87.06 85 GLU A N 1
ATOM 651 C CA . GLU A 1 85 ? 4.421 2.885 -13.156 1.00 87.06 85 GLU A CA 1
ATOM 652 C C . GLU A 1 85 ? 5.573 3.162 -12.184 1.00 87.06 85 GLU A C 1
ATOM 654 O O . GLU A 1 85 ? 6.642 2.577 -12.315 1.00 87.06 85 GLU A O 1
ATOM 659 N N . THR A 1 86 ? 5.362 4.035 -11.197 1.00 88.19 86 THR A N 1
ATOM 660 C CA . THR A 1 86 ? 6.391 4.451 -10.231 1.00 88.19 86 THR A CA 1
ATOM 661 C C . THR A 1 86 ? 6.295 3.740 -8.887 1.00 88.19 86 THR A C 1
ATOM 663 O O . THR A 1 86 ? 7.115 3.989 -8.013 1.00 88.19 86 THR A O 1
ATOM 666 N N . ILE A 1 87 ? 5.287 2.887 -8.688 1.00 89.94 87 ILE A N 1
ATOM 667 C CA . ILE A 1 87 ? 5.082 2.176 -7.424 1.00 89.94 87 ILE A CA 1
ATOM 668 C C . ILE A 1 87 ? 5.725 0.797 -7.521 1.00 89.94 87 ILE A C 1
ATOM 670 O O . ILE A 1 87 ? 5.110 -0.133 -8.050 1.00 89.94 87 ILE A O 1
ATOM 674 N N . ALA A 1 88 ? 6.939 0.690 -6.987 1.00 90.50 88 ALA A N 1
ATOM 675 C CA . ALA A 1 88 ? 7.681 -0.552 -6.828 1.00 90.50 88 ALA A CA 1
ATOM 676 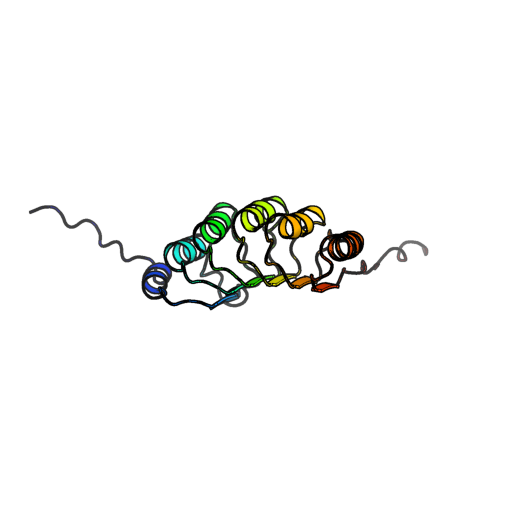C C . ALA A 1 88 ? 7.818 -0.911 -5.335 1.00 90.50 88 ALA A C 1
ATOM 678 O O . ALA A 1 88 ? 7.214 -0.285 -4.458 1.00 90.50 88 ALA A O 1
ATOM 679 N N . ASP A 1 89 ? 8.597 -1.948 -5.034 1.00 92.50 89 ASP A N 1
ATOM 680 C CA . ASP A 1 89 ? 8.688 -2.520 -3.686 1.00 92.50 89 ASP A CA 1
ATOM 681 C C . ASP A 1 89 ? 9.241 -1.533 -2.647 1.00 92.50 89 ASP A C 1
ATOM 683 O O . ASP A 1 89 ? 8.787 -1.525 -1.501 1.00 92.50 89 ASP A O 1
ATOM 687 N N . GLY A 1 90 ? 10.149 -0.637 -3.049 1.00 90.69 90 GLY A N 1
ATOM 688 C CA . GLY A 1 90 ? 10.694 0.404 -2.172 1.00 90.69 90 GLY A CA 1
ATOM 689 C C . GLY A 1 90 ? 9.622 1.383 -1.682 1.00 90.69 90 GLY A C 1
ATOM 690 O O . GLY A 1 90 ? 9.521 1.668 -0.486 1.00 90.69 90 GLY A O 1
ATOM 691 N N . GLU A 1 91 ? 8.765 1.855 -2.587 1.00 91.38 91 GLU A N 1
ATOM 692 C CA . GLU A 1 91 ? 7.633 2.715 -2.248 1.00 91.38 91 GLU A CA 1
ATOM 693 C C . GLU A 1 91 ? 6.610 1.981 -1.378 1.00 91.38 91 GLU A C 1
ATOM 695 O O . GLU A 1 91 ? 6.089 2.543 -0.408 1.00 91.38 91 GLU A O 1
ATOM 700 N N . ILE A 1 92 ? 6.334 0.716 -1.705 1.00 93.00 92 ILE A N 1
ATOM 701 C CA . ILE A 1 92 ? 5.428 -0.128 -0.931 1.00 93.00 92 ILE A CA 1
ATOM 702 C C . ILE A 1 92 ? 5.930 -0.315 0.502 1.00 93.00 92 ILE A C 1
ATOM 704 O O . ILE A 1 92 ? 5.138 -0.168 1.433 1.00 93.00 92 ILE A O 1
ATOM 708 N N . LEU A 1 93 ? 7.224 -0.560 0.706 1.00 91.94 93 LEU A N 1
ATOM 709 C CA . LEU A 1 93 ? 7.815 -0.710 2.035 1.00 91.94 93 LEU A CA 1
ATOM 710 C C . LEU A 1 93 ? 7.622 0.552 2.892 1.00 91.94 93 LEU A C 1
ATOM 712 O O . LEU A 1 93 ? 7.259 0.473 4.072 1.00 91.94 93 LEU A O 1
ATOM 716 N N . GLY A 1 94 ? 7.803 1.731 2.290 1.00 90.56 94 GLY A N 1
ATOM 717 C CA . GLY A 1 94 ? 7.575 3.014 2.958 1.00 90.56 94 GLY A CA 1
ATOM 718 C C . GLY A 1 94 ? 6.120 3.215 3.397 1.00 90.56 94 GLY A C 1
ATOM 719 O O . GLY A 1 94 ? 5.861 3.757 4.472 1.00 90.56 94 GLY A O 1
ATOM 720 N N . ILE A 1 95 ? 5.163 2.734 2.601 1.00 92.12 95 ILE A N 1
ATOM 721 C CA . ILE A 1 95 ? 3.738 2.773 2.949 1.00 92.12 95 ILE A CA 1
ATOM 722 C C . ILE A 1 95 ? 3.418 1.729 4.020 1.00 92.12 95 ILE A C 1
ATOM 724 O O . ILE A 1 95 ? 2.809 2.056 5.038 1.00 92.12 95 ILE A O 1
ATOM 728 N N . ALA A 1 96 ? 3.823 0.477 3.808 1.00 91.75 96 ALA A N 1
ATOM 729 C CA . ALA A 1 96 ? 3.495 -0.648 4.673 1.00 91.75 96 ALA A CA 1
ATOM 730 C C . ALA A 1 96 ? 4.027 -0.462 6.100 1.00 91.75 96 ALA A C 1
ATOM 732 O O . ALA A 1 96 ? 3.331 -0.794 7.055 1.00 91.75 96 ALA A O 1
ATOM 733 N N . SER A 1 97 ? 5.216 0.127 6.257 1.00 91.56 97 SER A N 1
ATOM 734 C CA . SER A 1 97 ? 5.822 0.389 7.571 1.00 91.56 97 SER A CA 1
ATOM 735 C C . SER A 1 97 ? 5.097 1.457 8.398 1.00 91.56 97 SER A C 1
ATOM 737 O O . SER A 1 97 ? 5.217 1.460 9.622 1.00 91.56 97 SER A O 1
ATOM 739 N N . LYS A 1 98 ? 4.341 2.359 7.759 1.00 91.25 98 LYS A N 1
ATOM 740 C CA . LYS A 1 98 ? 3.670 3.480 8.438 1.00 91.25 98 LYS A CA 1
ATOM 741 C C . LYS A 1 98 ? 2.148 3.316 8.489 1.00 91.25 98 LYS A C 1
ATOM 743 O O . LYS A 1 98 ? 1.530 3.677 9.483 1.00 91.25 98 LYS A O 1
ATOM 748 N N . CYS A 1 99 ? 1.514 2.733 7.472 1.00 92.06 99 CYS A N 1
ATOM 749 C CA . CYS A 1 99 ? 0.056 2.594 7.386 1.00 92.06 99 CYS A CA 1
ATOM 750 C C . CYS A 1 99 ? -0.491 1.390 8.181 1.00 92.06 99 CYS A C 1
ATOM 752 O O . CYS A 1 99 ? -1.104 0.476 7.628 1.00 92.06 99 CYS A O 1
ATOM 754 N N . VAL A 1 100 ? -0.337 1.400 9.507 1.00 92.00 100 VAL A N 1
ATOM 755 C CA . VAL A 1 100 ? -0.743 0.281 10.386 1.00 92.00 100 VAL A CA 1
ATOM 756 C C . VAL A 1 100 ? -2.263 0.068 10.481 1.00 92.00 100 VAL A C 1
ATOM 758 O O . VAL A 1 100 ? -2.726 -1.030 10.805 1.00 92.00 100 VAL A O 1
ATOM 761 N N . ALA A 1 101 ? -3.062 1.099 10.186 1.00 93.75 101 ALA A N 1
ATOM 762 C CA . ALA A 1 101 ? -4.527 1.036 10.184 1.00 93.75 101 ALA A CA 1
ATOM 763 C C . ALA A 1 101 ? -5.114 0.380 8.919 1.00 93.75 101 ALA A C 1
ATOM 765 O O . ALA A 1 101 ? -6.334 0.205 8.830 1.00 93.75 101 ALA A O 1
ATOM 766 N N . LEU A 1 102 ? -4.272 0.012 7.947 1.00 95.38 102 LEU A N 1
ATOM 767 C CA . LEU A 1 102 ? -4.718 -0.491 6.657 1.00 95.38 102 LEU A CA 1
ATOM 768 C C . LEU A 1 102 ? -5.434 -1.838 6.805 1.00 95.38 102 LEU A C 1
ATOM 770 O O . LEU A 1 102 ? -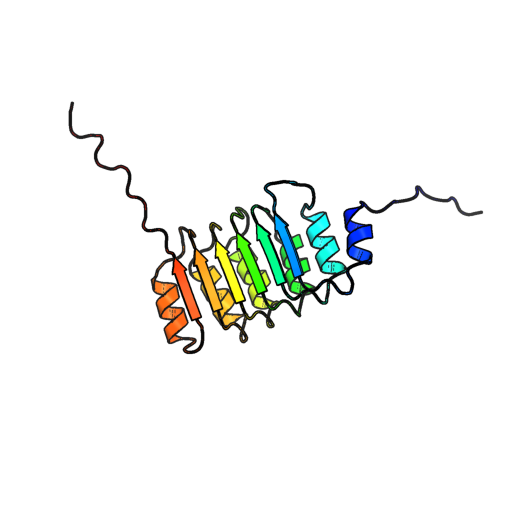4.890 -2.806 7.327 1.00 95.38 102 LEU A O 1
ATOM 774 N N . LYS A 1 103 ? -6.669 -1.895 6.300 1.00 95.50 103 LYS A N 1
ATOM 775 C CA . LYS A 1 103 ? -7.551 -3.071 6.322 1.00 95.50 103 LYS A CA 1
ATOM 776 C C . LYS A 1 103 ? -7.709 -3.691 4.942 1.00 95.50 103 LYS A C 1
ATOM 778 O O . LYS A 1 103 ? -7.856 -4.908 4.829 1.00 95.50 103 LYS A O 1
ATOM 783 N N . LYS A 1 104 ? -7.723 -2.879 3.881 1.00 95.81 104 LYS A N 1
ATOM 784 C CA . LYS A 1 104 ? -7.938 -3.359 2.511 1.00 95.81 104 LYS A CA 1
ATOM 785 C C . LYS A 1 104 ? -6.937 -2.745 1.551 1.00 95.81 104 LYS A C 1
ATOM 787 O O . LYS A 1 104 ? -6.859 -1.526 1.436 1.00 95.81 104 LYS A O 1
ATOM 792 N N . LEU A 1 105 ? -6.265 -3.609 0.811 1.00 95.38 105 LEU A N 1
ATOM 793 C CA . LEU A 1 105 ? -5.322 -3.238 -0.228 1.00 95.38 105 LEU A CA 1
ATOM 794 C C . LEU A 1 105 ? -5.817 -3.748 -1.582 1.00 95.38 105 LEU A C 1
ATOM 796 O O . LEU A 1 105 ? -6.258 -4.894 -1.702 1.00 95.38 105 LEU A O 1
ATOM 800 N N . CYS A 1 106 ? -5.740 -2.898 -2.600 1.00 94.94 106 CYS A N 1
ATOM 801 C CA . CYS A 1 106 ? -5.961 -3.274 -3.989 1.00 94.94 106 CYS A CA 1
ATOM 802 C C . CYS A 1 106 ? -4.825 -2.734 -4.857 1.00 94.94 106 CYS A C 1
ATOM 804 O O . CYS A 1 106 ? -4.741 -1.530 -5.061 1.00 94.94 106 CYS A O 1
ATOM 806 N N . ILE A 1 107 ? -3.991 -3.603 -5.416 1.00 93.75 107 ILE A N 1
ATOM 807 C CA . ILE A 1 107 ? -2.948 -3.212 -6.367 1.00 93.75 107 ILE A CA 1
ATOM 808 C C . ILE A 1 107 ? -3.306 -3.785 -7.730 1.00 93.75 107 ILE A C 1
ATOM 810 O O . ILE A 1 107 ? -3.693 -4.949 -7.843 1.00 93.75 107 ILE A O 1
ATOM 814 N N . LYS A 1 108 ? -3.242 -2.962 -8.773 1.00 93.44 108 LYS A N 1
ATOM 815 C CA . LYS A 1 108 ? -3.509 -3.404 -10.137 1.00 93.44 108 LYS A CA 1
ATOM 816 C C . LYS A 1 108 ? -2.506 -2.813 -11.111 1.00 93.44 108 LYS A C 1
ATOM 818 O O . LYS A 1 108 ? -2.471 -1.600 -11.236 1.00 93.44 108 LYS A O 1
ATOM 823 N N . GLY A 1 109 ? -1.788 -3.635 -11.871 1.00 90.12 109 GLY A N 1
ATOM 824 C CA . GLY A 1 109 ? -0.915 -3.139 -12.942 1.00 90.12 109 GLY A CA 1
ATOM 825 C C . GLY A 1 109 ? 0.176 -2.183 -12.460 1.00 90.12 109 GLY A C 1
ATOM 826 O O . GLY A 1 109 ? 0.432 -1.192 -13.135 1.00 90.12 109 GLY A O 1
ATOM 827 N N . CYS A 1 110 ? 0.753 -2.445 -11.285 1.00 91.56 110 CYS A N 1
ATOM 828 C CA . CYS A 1 110 ? 1.936 -1.744 -10.782 1.00 91.56 110 CYS A CA 1
ATOM 829 C C . CYS A 1 110 ? 3.154 -2.685 -10.856 1.00 91.56 110 CYS A C 1
ATOM 831 O O . CYS A 1 110 ? 2.960 -3.903 -10.758 1.00 91.56 110 CYS A O 1
ATOM 833 N N . PRO A 1 111 ? 4.387 -2.167 -10.998 1.00 92.44 111 PRO A N 1
ATOM 834 C CA . PRO A 1 111 ? 5.618 -2.962 -11.039 1.00 92.44 111 PRO A CA 1
ATOM 835 C C . PRO A 1 111 ? 6.067 -3.430 -9.640 1.00 92.44 111 PRO A C 1
ATOM 837 O O . PRO A 1 111 ? 7.236 -3.323 -9.285 1.00 92.44 111 PRO A O 1
ATOM 840 N N . VAL A 1 112 ? 5.130 -3.945 -8.842 1.00 93.06 112 VAL A N 1
ATOM 841 C CA . VAL A 1 112 ? 5.402 -4.554 -7.531 1.00 93.06 112 VAL A CA 1
ATOM 842 C C . VAL A 1 112 ? 5.710 -6.038 -7.695 1.00 93.06 112 VAL A C 1
ATOM 844 O O . VAL A 1 112 ? 5.162 -6.675 -8.603 1.00 93.06 112 VAL A O 1
ATOM 847 N N . SER A 1 113 ? 6.545 -6.576 -6.813 1.00 93.94 113 SER A N 1
ATOM 848 C CA . SER A 1 113 ? 6.865 -7.999 -6.730 1.00 93.94 113 SER A CA 1
ATOM 849 C C . SER A 1 113 ? 6.248 -8.655 -5.494 1.00 93.94 113 SER A C 1
ATOM 851 O O . SER A 1 113 ? 5.565 -8.004 -4.694 1.00 93.94 113 SER A O 1
ATOM 853 N N . ASP A 1 114 ? 6.492 -9.955 -5.338 1.00 94.06 114 ASP A N 1
ATOM 854 C CA . ASP A 1 114 ? 6.138 -10.704 -4.133 1.00 94.06 114 ASP A CA 1
ATOM 855 C C . ASP A 1 114 ? 6.695 -10.044 -2.862 1.00 94.06 114 ASP A C 1
ATOM 857 O O . ASP A 1 114 ? 5.946 -9.885 -1.899 1.00 94.06 114 ASP A O 1
ATOM 861 N N . GLU A 1 115 ? 7.930 -9.526 -2.882 1.00 94.06 115 GLU A N 1
ATOM 862 C CA . GLU A 1 115 ? 8.548 -8.851 -1.728 1.00 94.06 115 GLU A CA 1
ATOM 863 C C . GLU A 1 115 ? 7.739 -7.627 -1.271 1.00 94.06 115 GLU A C 1
ATOM 865 O O . GLU A 1 115 ? 7.493 -7.425 -0.076 1.00 94.06 115 GLU A O 1
ATOM 870 N N . GLY A 1 116 ? 7.251 -6.819 -2.219 1.00 93.44 116 GLY A N 1
ATOM 871 C CA . GLY A 1 116 ? 6.383 -5.685 -1.912 1.00 93.44 116 GLY A CA 1
ATOM 872 C C . GLY A 1 116 ? 5.050 -6.129 -1.304 1.00 93.44 116 GLY A C 1
ATOM 873 O O . GLY A 1 116 ? 4.548 -5.523 -0.354 1.00 93.44 116 GLY A O 1
ATOM 874 N N . ILE A 1 117 ? 4.461 -7.215 -1.808 1.00 93.75 117 ILE A N 1
ATOM 875 C CA . ILE A 1 117 ? 3.214 -7.755 -1.254 1.00 93.75 117 ILE A CA 1
ATOM 876 C C . ILE A 1 117 ? 3.429 -8.309 0.163 1.00 93.75 117 ILE A C 1
ATOM 878 O O . ILE A 1 117 ? 2.599 -8.065 1.048 1.00 93.75 117 ILE A O 1
ATOM 882 N N . GLU A 1 118 ? 4.544 -8.993 0.410 1.00 93.44 118 GLU A N 1
ATOM 883 C CA . GLU A 1 118 ? 4.925 -9.475 1.737 1.00 93.44 118 GLU A CA 1
ATOM 884 C C . GLU A 1 118 ? 5.114 -8.326 2.730 1.00 93.44 118 GLU A C 1
ATOM 886 O O . GLU A 1 118 ? 4.663 -8.427 3.875 1.00 93.44 118 GLU A O 1
ATOM 891 N N . ALA A 1 119 ? 5.692 -7.199 2.301 1.00 94.12 119 ALA A N 1
ATOM 892 C CA . ALA A 1 119 ? 5.880 -6.029 3.156 1.00 94.12 119 ALA A CA 1
ATOM 893 C C . ALA A 1 119 ? 4.560 -5.552 3.791 1.00 94.12 119 ALA A C 1
ATOM 895 O O . ALA A 1 119 ? 4.533 -5.209 4.975 1.00 94.12 119 ALA A O 1
ATOM 896 N N . PHE A 1 120 ? 3.436 -5.607 3.065 1.00 91.56 120 PHE A N 1
ATOM 897 C CA . PHE A 1 120 ? 2.119 -5.296 3.637 1.00 91.56 120 PHE A CA 1
ATOM 898 C C . PHE A 1 120 ? 1.649 -6.314 4.677 1.00 91.56 120 PHE A C 1
ATOM 900 O O . PHE A 1 120 ? 0.952 -5.942 5.623 1.00 91.56 120 PHE A O 1
ATOM 907 N N . ALA A 1 121 ? 2.011 -7.587 4.534 1.00 87.69 121 ALA A N 1
ATOM 908 C CA . ALA A 1 121 ? 1.662 -8.617 5.508 1.00 87.69 121 ALA A CA 1
ATOM 909 C C . ALA A 1 121 ? 2.353 -8.387 6.858 1.00 87.69 121 ALA A C 1
ATOM 911 O O . ALA A 1 121 ? 1.746 -8.641 7.905 1.00 87.69 121 ALA A O 1
ATOM 912 N N . TRP A 1 122 ? 3.593 -7.892 6.815 1.00 88.88 122 TRP A N 1
ATOM 913 C CA . TRP A 1 122 ? 4.410 -7.577 7.985 1.00 88.88 122 TRP A CA 1
ATOM 914 C C . TRP A 1 122 ? 4.077 -6.210 8.592 1.00 88.88 122 TRP A C 1
ATOM 916 O O . TRP A 1 122 ? 3.919 -6.101 9.806 1.00 88.88 122 TRP A O 1
ATOM 926 N N . GLY A 1 123 ? 3.938 -5.175 7.760 1.00 90.06 123 GLY A N 1
ATOM 927 C CA . GLY A 1 123 ? 3.740 -3.792 8.201 1.00 90.06 123 GLY A CA 1
ATOM 928 C C . GLY A 1 123 ? 2.296 -3.433 8.573 1.00 90.06 123 GLY A C 1
ATOM 929 O O . GLY A 1 123 ? 2.069 -2.562 9.413 1.00 90.06 123 GLY A O 1
ATOM 930 N N . CYS A 1 124 ? 1.299 -4.129 8.011 1.00 92.81 124 CYS A N 1
ATOM 931 C CA . CYS A 1 124 ? -0.119 -3.846 8.255 1.00 92.81 124 CYS A CA 1
ATOM 932 C C . CYS A 1 124 ? -0.789 -4.980 9.065 1.00 92.81 124 CYS A C 1
ATOM 934 O O . CYS A 1 124 ? -1.393 -5.904 8.500 1.00 92.81 124 CYS A O 1
ATOM 936 N N . PRO A 1 125 ? -0.762 -4.926 10.411 1.00 90.50 125 PRO A N 1
ATOM 937 C CA . PRO A 1 125 ? -1.353 -5.971 11.251 1.00 90.50 125 PRO A CA 1
ATOM 938 C C . PRO A 1 125 ? -2.878 -6.055 11.101 1.00 90.50 125 PRO A C 1
ATOM 940 O O . PRO A 1 125 ? -3.445 -7.138 11.200 1.00 90.50 125 PRO A O 1
ATOM 943 N N . ASN A 1 126 ? -3.549 -4.950 10.764 1.00 92.81 126 ASN A N 1
ATOM 944 C CA . ASN A 1 126 ? -5.009 -4.890 10.617 1.00 92.81 126 ASN A CA 1
ATOM 945 C C . ASN A 1 126 ? -5.524 -5.304 9.231 1.00 92.81 126 ASN A C 1
ATOM 947 O O . ASN A 1 126 ? -6.722 -5.192 8.956 1.00 92.81 126 ASN A O 1
ATOM 951 N N . LEU A 1 127 ? -4.640 -5.769 8.346 1.00 93.56 127 LEU A N 1
ATOM 952 C CA . LEU A 1 127 ? -5.004 -6.113 6.982 1.00 93.56 127 LEU A CA 1
ATOM 953 C C . LEU A 1 127 ? -5.916 -7.348 6.954 1.00 93.56 127 LEU A C 1
ATOM 955 O O . LEU A 1 127 ? -5.562 -8.413 7.458 1.00 93.56 127 LEU A O 1
ATOM 959 N N . VAL A 1 128 ? -7.098 -7.196 6.352 1.00 95.00 128 VAL A N 1
ATOM 960 C CA . VAL A 1 128 ? -8.113 -8.259 6.222 1.00 95.00 128 VAL A CA 1
ATOM 961 C C . VAL A 1 128 ? -8.357 -8.666 4.775 1.00 95.00 128 VAL A C 1
ATOM 963 O O . VAL A 1 128 ? -8.915 -9.730 4.519 1.00 95.00 128 VAL A O 1
ATOM 966 N N . LYS A 1 129 ? -7.956 -7.835 3.806 1.00 94.94 129 LYS A N 1
ATOM 967 C CA . LYS A 1 129 ? -8.111 -8.151 2.386 1.00 94.94 129 LYS A CA 1
ATOM 968 C C . LYS A 1 129 ? -6.972 -7.594 1.543 1.00 94.94 129 LYS A C 1
ATOM 970 O O . LYS A 1 129 ? -6.769 -6.381 1.524 1.00 94.94 129 LYS A O 1
ATOM 975 N N . ILE A 1 130 ? -6.329 -8.468 0.777 1.00 94.56 130 ILE A N 1
ATOM 976 C CA . ILE A 1 130 ? -5.409 -8.120 -0.306 1.00 94.56 130 ILE A CA 1
ATOM 977 C C . ILE A 1 130 ? -6.038 -8.527 -1.633 1.00 94.56 130 ILE A C 1
ATOM 979 O O . ILE A 1 130 ? -6.560 -9.633 -1.793 1.00 94.56 130 ILE A O 1
ATOM 983 N N . LYS A 1 131 ? -5.981 -7.614 -2.598 1.00 94.31 131 LYS A N 1
ATOM 984 C CA . LYS A 1 131 ? -6.325 -7.879 -3.987 1.00 94.31 131 LYS A CA 1
ATOM 985 C C . LYS A 1 131 ? -5.186 -7.407 -4.878 1.00 94.31 131 LYS A C 1
ATOM 987 O O . LYS A 1 131 ? -4.908 -6.213 -4.896 1.00 94.31 131 LYS A O 1
ATOM 992 N N . VAL A 1 132 ? -4.573 -8.310 -5.628 1.00 92.88 132 VAL A N 1
ATOM 993 C CA . VAL A 1 132 ? -3.527 -7.973 -6.600 1.00 92.88 132 VAL A CA 1
ATOM 994 C C . VAL A 1 132 ? -3.986 -8.441 -7.968 1.00 92.88 132 VAL A C 1
ATOM 996 O O . VAL A 1 132 ? -4.477 -9.558 -8.097 1.00 92.88 132 VAL A O 1
ATOM 999 N N . LYS A 1 133 ? -3.904 -7.578 -8.980 1.00 91.19 133 LYS A N 1
ATOM 1000 C CA . LYS A 1 133 ? -4.335 -7.905 -10.342 1.00 91.19 133 LYS A CA 1
ATOM 1001 C C . LYS A 1 133 ? -3.346 -7.407 -11.377 1.00 91.19 133 LYS A C 1
ATOM 1003 O O . LYS A 1 133 ? -2.956 -6.248 -11.325 1.00 91.19 133 LYS A O 1
ATOM 1008 N N . LYS A 1 134 ? -3.041 -8.200 -12.400 1.00 88.31 134 LYS A N 1
ATOM 1009 C CA . LYS A 1 134 ? -2.201 -7.743 -13.522 1.00 88.31 134 LYS A CA 1
ATOM 1010 C C . LYS A 1 134 ? -0.836 -7.164 -13.103 1.00 88.31 134 LYS A C 1
ATOM 1012 O O . LYS A 1 134 ? -0.312 -6.290 -13.788 1.00 88.31 134 LYS A O 1
ATOM 1017 N N . CYS A 1 135 ? -0.285 -7.595 -11.969 1.00 89.06 135 CYS A N 1
ATOM 1018 C CA . CYS A 1 135 ? 1.083 -7.266 -11.567 1.00 89.06 135 CYS A CA 1
ATOM 1019 C C . CYS A 1 135 ? 1.982 -8.401 -12.053 1.00 89.06 135 CYS A C 1
ATOM 1021 O O . CYS A 1 135 ? 1.794 -9.537 -11.633 1.00 89.06 135 CYS A O 1
ATOM 1023 N N . LYS A 1 136 ? 2.898 -8.104 -12.979 1.00 86.50 136 LYS A N 1
ATOM 1024 C CA . LYS A 1 136 ? 3.668 -9.126 -13.710 1.00 86.50 136 LYS A CA 1
ATOM 1025 C C . LYS A 1 136 ? 4.675 -9.877 -12.837 1.00 86.50 136 LYS A C 1
ATOM 1027 O O . LYS A 1 136 ? 4.992 -11.016 -13.144 1.00 86.50 136 LYS A O 1
ATOM 1032 N N . ASN A 1 137 ? 5.145 -9.243 -11.765 1.00 90.06 137 ASN A N 1
ATOM 1033 C CA . ASN A 1 137 ? 6.182 -9.787 -10.888 1.00 90.06 137 ASN A CA 1
ATOM 1034 C C . ASN A 1 137 ? 5.598 -10.388 -9.600 1.00 90.06 137 ASN A C 1
ATOM 1036 O O . ASN A 1 137 ? 6.349 -10.669 -8.673 1.00 90.06 137 ASN A O 1
ATOM 1040 N N . VAL A 1 138 ? 4.268 -10.532 -9.525 1.00 90.94 138 VAL A N 1
ATOM 1041 C CA . VAL A 1 138 ? 3.584 -11.162 -8.392 1.00 90.94 138 VAL A CA 1
ATOM 1042 C C . VAL A 1 138 ? 3.168 -12.566 -8.794 1.00 90.94 138 VAL A C 1
ATOM 1044 O O . VAL A 1 138 ? 2.408 -12.728 -9.750 1.00 90.94 138 VAL A O 1
ATOM 1047 N N . THR A 1 139 ? 3.646 -13.564 -8.065 1.00 90.94 139 THR A N 1
ATOM 1048 C CA . THR A 1 139 ? 3.375 -14.976 -8.337 1.00 90.94 139 THR A CA 1
ATOM 1049 C C . THR A 1 139 ? 2.199 -15.487 -7.503 1.00 90.94 139 THR A C 1
ATOM 1051 O O . THR A 1 139 ? 1.647 -14.794 -6.645 1.00 90.94 139 THR A O 1
ATOM 1054 N N . SER A 1 140 ? 1.757 -16.722 -7.750 1.00 88.62 140 SER A N 1
ATOM 1055 C CA . SER A 1 140 ? 0.787 -17.381 -6.869 1.00 88.62 140 SER A CA 1
ATOM 1056 C C . SER A 1 140 ? 1.390 -17.769 -5.514 1.00 88.62 140 SER A C 1
ATOM 1058 O O . SER A 1 140 ? 0.639 -17.881 -4.543 1.00 88.62 140 SER A O 1
ATOM 1060 N N . GLU A 1 141 ? 2.718 -17.924 -5.430 1.00 90.31 141 GLU A N 1
ATOM 1061 C CA . GLU A 1 141 ? 3.426 -18.387 -4.230 1.00 90.31 141 GLU A CA 1
ATOM 1062 C C . GLU A 1 141 ? 3.235 -17.423 -3.059 1.00 90.31 141 GLU A C 1
ATOM 1064 O O . GLU A 1 141 ? 2.884 -17.855 -1.958 1.00 90.31 141 GLU A O 1
ATOM 1069 N N . VAL A 1 142 ? 3.332 -16.108 -3.302 1.00 91.94 142 VAL A N 1
ATOM 1070 C CA . VAL A 1 142 ? 3.060 -15.110 -2.255 1.00 91.94 142 VAL A CA 1
ATOM 1071 C C . VAL A 1 142 ? 1.625 -15.210 -1.743 1.00 91.94 142 VAL A C 1
ATOM 1073 O O . VAL A 1 142 ? 1.348 -14.949 -0.574 1.00 91.94 142 VAL A O 1
ATOM 1076 N N . GLY A 1 143 ? 0.683 -15.631 -2.589 1.00 90.19 143 GLY A N 1
ATOM 1077 C CA . GLY A 1 143 ? -0.707 -15.822 -2.193 1.00 90.19 143 GLY A CA 1
ATOM 1078 C C . GLY A 1 143 ? -0.878 -16.947 -1.185 1.00 90.19 143 GLY A C 1
ATOM 1079 O O . GLY A 1 143 ? -1.606 -16.789 -0.202 1.00 90.19 143 GLY A O 1
ATOM 1080 N N . ASP A 1 144 ? -0.197 -18.063 -1.414 1.00 91.00 144 ASP A N 1
ATOM 1081 C CA . ASP A 1 144 ? -0.225 -19.217 -0.520 1.00 91.00 144 ASP A CA 1
ATOM 1082 C C . ASP A 1 144 ? 0.553 -18.939 0.764 1.00 91.00 144 ASP A C 1
ATOM 1084 O O . ASP A 1 144 ? 0.050 -19.215 1.858 1.00 91.00 144 ASP A O 1
ATOM 1088 N N . TRP A 1 145 ? 1.703 -18.270 0.654 1.00 92.88 145 TRP A N 1
ATOM 1089 C CA . TRP A 1 145 ? 2.465 -17.782 1.799 1.00 92.88 145 TRP A CA 1
ATOM 1090 C C . TRP A 1 145 ? 1.627 -16.855 2.692 1.00 92.88 145 TRP A C 1
ATOM 1092 O O . TRP A 1 145 ? 1.547 -17.058 3.908 1.00 92.88 145 TRP A O 1
ATOM 1102 N N . LEU A 1 146 ? 0.916 -15.886 2.102 1.00 91.25 146 LEU A N 1
ATOM 1103 C CA . LEU A 1 146 ? 0.027 -14.976 2.826 1.00 91.25 146 LEU A CA 1
ATOM 1104 C C . LEU A 1 146 ? -1.086 -15.726 3.561 1.00 91.25 146 LEU A C 1
ATOM 1106 O O . LEU A 1 146 ? -1.369 -15.412 4.716 1.00 91.25 146 LEU A O 1
ATOM 1110 N N . ARG A 1 147 ? -1.720 -16.713 2.916 1.00 90.06 147 ARG A N 1
ATOM 1111 C CA . ARG A 1 147 ? -2.790 -17.516 3.532 1.00 90.06 147 ARG A CA 1
ATOM 1112 C C . ARG A 1 147 ? -2.264 -18.370 4.682 1.00 90.06 147 ARG A C 1
ATOM 1114 O O . ARG A 1 147 ? -2.915 -18.436 5.723 1.00 90.06 147 ARG A O 1
ATOM 1121 N N . ALA A 1 148 ? -1.085 -18.970 4.521 1.00 90.56 148 ALA A N 1
ATOM 1122 C CA . ALA A 1 148 ? -0.437 -19.759 5.564 1.00 90.56 148 ALA A CA 1
ATOM 1123 C C . ALA A 1 148 ? -0.034 -18.892 6.767 1.00 90.56 148 ALA A C 1
ATOM 1125 O O . ALA A 1 148 ? -0.236 -19.279 7.918 1.00 90.56 148 ALA A O 1
ATOM 1126 N N . LYS A 1 149 ? 0.499 -17.689 6.516 1.00 90.06 149 LYS A N 1
ATOM 1127 C CA . LYS A 1 149 ? 0.955 -16.770 7.567 1.00 90.06 149 LYS A CA 1
ATOM 1128 C C . LYS A 1 149 ? -0.194 -16.037 8.261 1.00 90.06 149 LYS A C 1
ATOM 1130 O O . LYS A 1 149 ? -0.118 -15.750 9.455 1.00 90.06 149 LYS A O 1
ATOM 1135 N N . ARG A 1 150 ? -1.247 -15.692 7.516 1.00 86.94 150 ARG A N 1
ATOM 1136 C CA . ARG A 1 150 ? -2.373 -14.857 7.954 1.00 86.94 150 ARG A CA 1
ATOM 1137 C C . ARG A 1 150 ? -3.692 -15.556 7.618 1.00 86.94 150 ARG A C 1
ATOM 1139 O O . ARG A 1 150 ? -4.398 -15.145 6.705 1.00 86.94 150 ARG A O 1
ATOM 1146 N N . GLY A 1 151 ? -4.068 -16.566 8.403 1.00 82.56 151 GLY A N 1
ATOM 1147 C CA . GLY A 1 151 ? -5.259 -17.391 8.133 1.00 82.56 151 GLY A CA 1
ATOM 1148 C C . GLY A 1 151 ? -6.598 -16.637 8.015 1.00 82.56 151 GLY A C 1
ATOM 1149 O O . GLY A 1 151 ? -7.529 -17.141 7.398 1.00 82.56 151 GLY A O 1
ATOM 1150 N N . SER A 1 152 ? -6.711 -15.418 8.559 1.00 86.81 152 SER A N 1
ATOM 1151 C CA . SER A 1 152 ? -7.899 -14.554 8.425 1.00 86.81 152 SER A CA 1
ATOM 1152 C C . SER A 1 152 ? -7.850 -13.579 7.238 1.00 86.81 152 SER A C 1
ATOM 1154 O O . SER A 1 152 ? -8.824 -12.866 6.984 1.00 86.81 152 SER A O 1
ATOM 1156 N N . LEU A 1 153 ? -6.727 -13.510 6.515 1.00 90.62 153 LEU A N 1
ATOM 1157 C CA . LEU A 1 153 ? -6.524 -12.588 5.403 1.00 90.62 153 LEU A CA 1
ATOM 1158 C C . LEU A 1 153 ? -7.170 -13.135 4.128 1.00 90.62 153 LEU A C 1
ATOM 1160 O O . LEU A 1 153 ? -6.808 -14.190 3.614 1.00 90.62 153 LEU A O 1
ATOM 1164 N N . VAL A 1 154 ? -8.097 -12.368 3.558 1.00 92.75 154 VAL A N 1
ATOM 1165 C CA . VAL A 1 154 ? -8.693 -12.696 2.262 1.00 92.75 154 VAL A CA 1
ATOM 1166 C C . VAL A 1 154 ? -7.736 -12.279 1.148 1.00 92.75 154 VAL A C 1
ATOM 1168 O O . VAL A 1 154 ? -7.564 -11.085 0.893 1.00 92.75 154 VAL A O 1
ATOM 1171 N N . VAL A 1 155 ? -7.152 -13.258 0.458 1.00 92.12 155 VAL A N 1
ATOM 1172 C CA . VAL A 1 155 ? -6.177 -13.045 -0.623 1.00 92.12 155 VAL A CA 1
ATOM 1173 C C . VAL A 1 155 ? -6.799 -13.355 -1.985 1.00 92.12 155 VAL A C 1
ATOM 1175 O O . VAL A 1 155 ? -7.205 -14.488 -2.253 1.00 92.12 155 VAL A O 1
ATOM 1178 N N . ASN A 1 156 ? -6.860 -12.344 -2.854 1.00 91.56 156 ASN A N 1
ATOM 1179 C CA . ASN A 1 156 ? -7.323 -12.453 -4.238 1.00 91.56 156 ASN A CA 1
ATOM 1180 C C . ASN A 1 156 ? -6.196 -12.018 -5.183 1.00 91.56 156 ASN A C 1
ATOM 1182 O O . ASN A 1 156 ? -5.971 -10.819 -5.353 1.00 91.56 156 ASN A O 1
ATOM 1186 N N . LEU A 1 157 ? -5.491 -12.988 -5.762 1.00 88.00 157 LEU A N 1
ATOM 1187 C CA . LEU A 1 157 ? -4.481 -12.745 -6.786 1.00 88.00 157 LEU A CA 1
ATOM 1188 C C . LEU A 1 157 ? -5.075 -13.128 -8.138 1.00 88.00 157 LEU A C 1
ATOM 1190 O O . LEU A 1 157 ? -5.485 -14.264 -8.344 1.00 88.00 157 LEU A O 1
ATOM 1194 N N . ASP A 1 158 ? -5.161 -12.148 -9.024 1.00 80.50 158 ASP A N 1
ATOM 1195 C CA . ASP A 1 158 ? -5.404 -12.328 -10.451 1.00 80.50 158 ASP A CA 1
ATOM 1196 C C . ASP A 1 158 ? -4.031 -12.166 -11.105 1.00 80.50 158 ASP A C 1
ATOM 1198 O O . ASP A 1 158 ? -3.659 -11.075 -11.568 1.00 80.50 158 ASP A O 1
ATOM 1202 N N . VAL A 1 159 ? -3.216 -13.213 -10.938 1.00 62.88 159 VAL A N 1
ATOM 1203 C CA . VAL A 1 159 ? -1.892 -13.298 -11.549 1.00 62.88 159 VAL A CA 1
ATOM 1204 C C . VAL A 1 159 ? -2.141 -13.302 -13.046 1.00 62.88 159 VAL A C 1
ATOM 1206 O O . VAL A 1 159 ? -2.960 -14.080 -13.532 1.00 62.88 159 VAL A O 1
ATOM 1209 N N . CYS A 1 160 ? -1.500 -12.383 -13.766 1.00 52.28 160 CYS A N 1
ATOM 1210 C CA . CYS A 1 160 ? -1.501 -12.480 -15.215 1.00 52.28 160 CYS A CA 1
ATOM 1211 C C . CYS A 1 160 ? -0.808 -13.798 -15.546 1.00 52.28 160 CYS A C 1
ATOM 1213 O O . CYS A 1 160 ? 0.412 -13.879 -15.431 1.00 52.28 160 CYS A O 1
ATOM 1215 N N . GLU A 1 161 ? -1.575 -14.809 -15.954 1.00 41.75 161 GLU A N 1
ATOM 1216 C CA . GLU A 1 161 ? -1.034 -15.796 -16.873 1.00 41.75 161 GLU A CA 1
ATOM 1217 C C . GLU A 1 161 ? -0.374 -14.979 -17.980 1.00 41.75 161 GLU A C 1
ATOM 1219 O O . GLU A 1 161 ? -0.980 -14.065 -18.550 1.00 41.75 161 GLU A O 1
ATOM 1224 N N . VAL A 1 162 ? 0.927 -15.195 -18.152 1.00 43.75 162 VAL A N 1
ATOM 1225 C CA . VAL A 1 162 ? 1.653 -14.703 -19.313 1.00 43.75 162 VAL A CA 1
ATOM 1226 C C . VAL A 1 162 ? 0.789 -15.058 -20.514 1.00 43.75 162 VAL A C 1
ATOM 1228 O O . VAL A 1 162 ? 0.567 -16.236 -20.777 1.00 43.75 162 VAL A O 1
ATOM 1231 N N . GLU A 1 163 ? 0.262 -14.054 -21.213 1.00 39.84 163 GLU A N 1
ATOM 1232 C CA . GLU A 1 163 ? -0.193 -14.259 -22.579 1.00 39.84 163 GLU A CA 1
ATOM 1233 C C . GLU A 1 163 ? 1.067 -14.663 -23.347 1.00 39.84 163 GLU A C 1
ATOM 1235 O O . GLU A 1 163 ? 1.888 -13.829 -23.730 1.00 39.84 163 GLU A O 1
ATOM 1240 N N . THR A 1 164 ? 1.288 -15.971 -23.466 1.00 40.19 164 THR A N 1
ATOM 1241 C CA . THR A 1 164 ? 2.284 -16.579 -24.340 1.00 40.19 164 THR A CA 1
ATOM 1242 C C . THR A 1 164 ? 1.821 -16.402 -25.786 1.00 40.19 164 THR A C 1
ATOM 1244 O O . THR A 1 164 ? 1.473 -17.348 -26.480 1.00 40.19 164 THR A O 1
ATOM 1247 N N . GLU A 1 165 ? 1.839 -15.164 -26.261 1.00 44.00 165 GLU A N 1
ATOM 1248 C CA . GLU A 1 165 ? 1.898 -14.822 -27.679 1.00 44.00 165 GLU A CA 1
ATOM 1249 C C . GLU A 1 165 ? 3.253 -14.108 -27.855 1.00 44.00 165 GLU A C 1
ATOM 1251 O O . GLU A 1 165 ? 3.463 -13.037 -27.305 1.00 44.00 165 GLU A O 1
ATOM 1256 N N . ALA A 1 166 ? 4.302 -14.639 -28.484 1.00 43.84 166 ALA A N 1
ATOM 1257 C CA . ALA A 1 166 ? 4.379 -15.565 -29.596 1.00 43.84 166 ALA A CA 1
ATOM 1258 C C . ALA A 1 166 ? 5.720 -16.332 -29.572 1.00 43.84 166 ALA A C 1
ATOM 1260 O O . ALA A 1 166 ? 6.784 -15.719 -29.506 1.00 43.84 166 ALA A O 1
ATOM 1261 N N . VAL A 1 167 ? 5.682 -17.664 -29.701 1.00 45.66 167 VAL A N 1
ATOM 1262 C CA . VAL A 1 167 ? 6.869 -18.490 -30.037 1.00 45.66 167 VAL A CA 1
ATOM 1263 C C . VAL A 1 167 ? 6.628 -19.367 -31.284 1.00 45.66 167 VAL A C 1
ATOM 1265 O O . VAL A 1 167 ? 7.468 -20.176 -31.647 1.00 45.66 167 VAL A O 1
ATOM 1268 N N . TYR A 1 168 ? 5.526 -19.180 -32.025 1.00 45.38 168 TYR A N 1
ATOM 1269 C CA . TYR A 1 168 ? 5.206 -19.999 -33.214 1.00 45.38 168 TYR A CA 1
ATOM 1270 C C . TYR A 1 168 ? 5.378 -19.308 -34.581 1.00 45.38 168 TYR A C 1
ATOM 1272 O O . TYR A 1 168 ? 4.902 -19.826 -35.584 1.00 45.38 168 TYR A O 1
ATOM 1280 N N . ALA A 1 169 ? 6.097 -18.185 -34.675 1.00 45.22 169 ALA A N 1
ATOM 1281 C CA . ALA A 1 169 ? 6.280 -17.467 -35.947 1.00 45.22 169 ALA A CA 1
ATOM 1282 C C . ALA A 1 169 ? 7.723 -17.475 -36.496 1.00 45.22 169 ALA A C 1
ATOM 1284 O O . ALA A 1 169 ? 8.146 -16.480 -37.072 1.00 45.22 169 ALA A O 1
ATOM 1285 N N . MET A 1 170 ? 8.494 -18.562 -36.329 1.00 47.91 170 MET A N 1
ATOM 1286 C CA . MET A 1 170 ? 9.795 -18.731 -37.021 1.00 47.91 170 MET A CA 1
ATOM 1287 C C . MET A 1 170 ? 10.105 -20.165 -37.502 1.00 47.91 170 MET A C 1
ATOM 1289 O O . MET A 1 170 ? 11.258 -20.502 -37.746 1.00 47.91 170 MET A O 1
ATOM 1293 N N . GLN A 1 171 ? 9.097 -21.019 -37.705 1.00 46.84 171 GLN A N 1
ATOM 1294 C CA . GLN A 1 171 ? 9.267 -22.279 -38.447 1.00 46.84 171 GLN A CA 1
ATOM 1295 C C . GLN A 1 171 ? 8.273 -22.331 -39.605 1.00 46.84 171 GLN A C 1
ATOM 1297 O O . GLN A 1 171 ? 7.208 -22.925 -39.495 1.00 46.84 171 GLN A O 1
ATOM 1302 N N . THR A 1 172 ? 8.595 -21.626 -40.689 1.00 45.28 172 THR A N 1
ATOM 1303 C CA . THR A 1 172 ? 8.237 -21.945 -42.087 1.00 45.28 172 THR A CA 1
ATOM 1304 C C . THR A 1 172 ? 8.760 -20.825 -42.985 1.00 45.28 172 THR A C 1
ATOM 1306 O O . THR A 1 172 ? 8.108 -19.808 -43.209 1.00 45.28 172 THR A O 1
ATOM 1309 N N . SER A 1 173 ? 9.978 -21.003 -43.483 1.00 48.38 173 SER A N 1
ATOM 1310 C CA . SER A 1 173 ? 10.461 -20.475 -44.763 1.00 48.38 173 SER A CA 1
ATOM 1311 C C . SER A 1 173 ? 11.578 -21.384 -45.244 1.00 48.38 173 SER A C 1
ATOM 1313 O O . SER A 1 173 ? 12.394 -21.783 -44.382 1.00 48.38 173 SER A O 1
#

Sequence (173 aa):
MAPIGPSYRPPLVVAIAEHYKYLRKLHIDGWRTNRIGNEGLTAIAKHSANLQELVLIRVNPNSASLEAIATNCQKLERLALCGSETIADGEILGIASKCVALKKLCIKGCPVSDEGIEAFAWGCPNLVKIKVKKCKNVTSEVGDWLRAKRGSLVVNLDVCEVETEAVYAMQTS

InterPro domains:
  IPR032675 Leucine-rich repeat domain superfamily [G3DSA:3.80.10.10] (9-172)
  IPR057207 F-box/LRR-repeat protein 15-like, leucin rich repeat domain [PF25372] (18-141)

Foldseek 3Di:
DDDDDPPCPDPPLLVVLQPVLPAQEDADAPPVDPPCALVSLLSNLVRHLNHAYYAYACYAHDLVSLLSNLARNLNHQYYEAEQHANDELVSLLSNLQRNQNHAEYHYYNYQYALNSVVSNLVSHVNHQEYHYAHHARYDCVSVVVSCVSPVRHHYHYRHPPPPCPDDPPPPDD

pLDDT: mean 80.08, std 17.89, range [37.81, 96.0]

Radius of gyration: 19.4 Å; Cα contacts (8 Å, |Δi|>4): 343; chains: 1; bounding box: 24×73×56 Å

Organism: Lactuca sativa (NCBI:txid4236)

Nearest PDB structures (foldseek):
  6wcq-assembly1_B  TM=8.505E-01  e=3.864E-07  Homo sapiens
  2p1n-assembly3_B  TM=8.074E-01  e=2.969E-05  Arabidopsis thaliana
  8ubv-assembly1_H  TM=8.859E-01  e=5.818E-05  Homo sapiens
  8ubu-assembly1_K  TM=8.408E-01  e=1.487E-03  Homo sapiens
  8fw9-assembly1_C  TM=6.362E-01  e=5.485E-02  Homo sapiens

Secondary structure (DSSP, 8-state):
-----------HHHHHHHH-TT--EEEEETTT-TTS-HHHHHHHHHH-TT--EEEEES----HHHHHHHHHH-TT--EEEEES-SS--HHHHHHHHTT-TT--EEEEES-S-BHHHHHHHHHH-TT--EEEEES-TB--SHHHHHHHHH-TT-EEEEE--------SSSSS--

Solvent-accessible surface area (backbone atoms only — not comparable to full-atom values): 9047 Å² total; per-residue (Å²): 138,79,85,84,66,81,83,80,74,66,58,70,63,46,63,49,23,71,72,30,62,77,37,36,67,48,78,46,57,33,88,83,46,83,75,72,43,51,67,41,46,33,39,38,16,75,36,21,47,51,21,26,31,43,34,40,31,50,46,70,56,47,65,71,25,48,43,35,30,20,69,39,19,49,49,25,28,31,44,33,44,30,48,17,83,58,46,29,38,72,51,39,39,54,31,18,68,44,25,42,47,23,27,36,42,35,42,27,41,26,66,30,33,42,68,25,57,49,34,38,64,71,31,14,78,52,45,42,33,45,34,40,31,53,21,86,56,34,60,71,62,53,49,53,51,46,39,72,75,35,78,79,39,44,73,46,74,46,56,56,72,76,76,85,76,80,88,80,88,82,85,84,131

Mean predicted aligned error: 10.46 Å